Protein AF-A0A0F2JFD7-F1 (afdb_monomer_lite)

Radius of gyration: 34.68 Å; chains: 1; bounding box: 66×42×93 Å

pLDDT: mean 86.53, std 11.37, range [48.75, 97.62]

Structure (mmCIF, N/CA/C/O backbone):
data_AF-A0A0F2JFD7-F1
#
_entry.id   AF-A0A0F2JFD7-F1
#
loop_
_atom_site.group_PDB
_atom_site.id
_atom_site.type_symbol
_atom_site.label_atom_id
_atom_site.label_alt_id
_atom_site.label_comp_id
_atom_site.label_asym_id
_atom_site.label_entity_id
_atom_site.label_seq_id
_atom_site.pdbx_PDB_ins_code
_atom_site.Cartn_x
_atom_site.Cartn_y
_atom_site.Cartn_z
_atom_site.occupancy
_atom_site.B_iso_or_equiv
_atom_site.auth_seq_id
_atom_site.auth_comp_id
_atom_site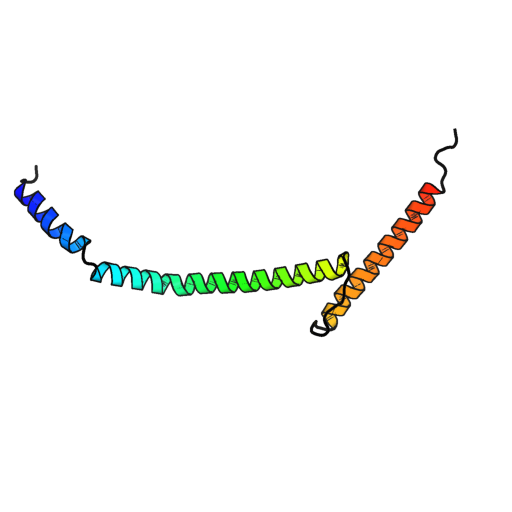.auth_asym_id
_atom_site.auth_atom_id
_atom_site.pdbx_PDB_model_num
ATOM 1 N N . MET A 1 1 ? 47.487 25.160 -35.214 1.00 65.81 1 MET A N 1
ATOM 2 C CA . MET A 1 1 ? 46.086 25.602 -35.404 1.00 65.81 1 MET A CA 1
ATOM 3 C C . MET A 1 1 ? 45.513 24.693 -36.479 1.00 65.81 1 MET A C 1
ATOM 5 O O . MET A 1 1 ? 46.191 24.541 -37.487 1.00 65.81 1 MET A O 1
ATOM 9 N N . ALA A 1 2 ? 44.401 23.990 -36.250 1.00 71.38 2 ALA A N 1
ATOM 10 C CA . ALA A 1 2 ? 43.849 23.109 -37.285 1.00 71.38 2 ALA A CA 1
ATOM 11 C C . ALA A 1 2 ? 43.379 23.953 -38.484 1.00 71.38 2 ALA A C 1
ATOM 13 O O . ALA A 1 2 ? 42.724 24.974 -38.279 1.00 71.38 2 ALA A O 1
ATOM 14 N N . ASP A 1 3 ? 43.742 23.548 -39.704 1.00 87.75 3 ASP A N 1
ATOM 15 C CA . ASP A 1 3 ? 43.312 24.205 -40.945 1.00 87.75 3 ASP A CA 1
ATOM 16 C C . ASP A 1 3 ? 41.769 24.266 -40.992 1.00 87.75 3 ASP A C 1
ATOM 18 O O . ASP A 1 3 ? 41.124 23.240 -40.737 1.00 87.75 3 ASP A O 1
ATOM 22 N N . PRO A 1 4 ? 41.160 25.429 -41.304 1.00 80.62 4 PRO A N 1
ATOM 23 C CA . PRO A 1 4 ? 39.725 25.565 -41.549 1.00 80.62 4 PRO A CA 1
ATOM 24 C C . PRO A 1 4 ? 39.109 24.443 -42.401 1.00 80.62 4 PRO A C 1
ATOM 26 O O . PRO A 1 4 ? 37.992 24.009 -42.115 1.00 80.62 4 PRO A O 1
ATOM 29 N N . ALA A 1 5 ? 39.835 23.915 -43.392 1.00 84.81 5 ALA A N 1
ATOM 30 C CA . ALA A 1 5 ? 39.376 22.789 -44.208 1.00 84.81 5 ALA A CA 1
ATOM 31 C C . ALA A 1 5 ? 39.267 21.478 -43.408 1.00 84.81 5 ALA A C 1
ATOM 33 O O . ALA A 1 5 ? 38.313 20.717 -43.577 1.00 84.81 5 ALA A O 1
ATOM 34 N N . THR A 1 6 ? 40.200 21.239 -42.483 1.00 79.88 6 THR A N 1
ATOM 35 C CA . THR A 1 6 ? 40.182 20.077 -41.580 1.00 79.88 6 THR A CA 1
ATOM 36 C C . THR A 1 6 ? 39.026 20.175 -40.585 1.00 79.88 6 THR A C 1
ATOM 38 O O . THR A 1 6 ? 38.303 19.202 -40.375 1.00 79.88 6 THR A O 1
ATOM 41 N N . LEU A 1 7 ? 38.794 21.361 -40.015 1.00 79.75 7 LEU A N 1
ATOM 42 C CA . LEU A 1 7 ? 37.661 21.600 -39.115 1.00 79.75 7 LEU A CA 1
ATOM 43 C C . LEU A 1 7 ? 36.315 21.425 -39.835 1.00 79.75 7 LEU A C 1
ATOM 45 O O . LEU A 1 7 ? 35.401 20.802 -39.291 1.00 79.75 7 LEU A O 1
ATOM 49 N N . ALA A 1 8 ? 36.207 21.903 -41.077 1.00 80.56 8 ALA A N 1
ATOM 50 C CA . ALA A 1 8 ? 35.012 21.732 -41.898 1.00 80.56 8 ALA A CA 1
ATOM 51 C C . ALA A 1 8 ? 34.752 20.260 -42.260 1.00 80.56 8 ALA A C 1
ATOM 53 O O . ALA A 1 8 ? 33.601 19.819 -42.247 1.00 80.56 8 ALA A O 1
ATOM 54 N N . LEU A 1 9 ? 35.801 19.478 -42.538 1.00 81.19 9 LEU A N 1
ATOM 55 C CA . LEU A 1 9 ? 35.680 18.051 -42.843 1.00 81.19 9 LEU A CA 1
ATOM 56 C C . LEU A 1 9 ? 35.204 17.247 -41.623 1.00 81.19 9 LEU A C 1
ATOM 58 O O . LEU A 1 9 ? 34.296 16.424 -41.748 1.00 81.19 9 LEU A O 1
ATOM 62 N N . ILE A 1 10 ? 35.764 17.529 -40.442 1.00 76.62 10 ILE A N 1
ATOM 63 C CA . ILE A 1 10 ? 35.363 16.889 -39.180 1.00 76.62 10 ILE A CA 1
ATOM 64 C C . ILE A 1 10 ? 33.905 17.226 -38.853 1.00 76.62 10 ILE A C 1
ATOM 66 O O . ILE A 1 10 ? 33.118 16.325 -38.570 1.00 76.62 10 ILE A O 1
ATOM 70 N N . ALA A 1 11 ? 33.513 18.499 -38.956 1.00 73.69 11 ALA A N 1
ATOM 71 C CA . ALA A 1 11 ? 32.133 18.916 -38.723 1.00 73.69 11 ALA A CA 1
ATOM 72 C C . ALA A 1 11 ? 31.161 18.238 -39.705 1.00 73.69 11 ALA A C 1
ATOM 74 O O . ALA A 1 11 ? 30.129 17.705 -39.297 1.00 73.69 11 ALA A O 1
ATOM 75 N N . ARG A 1 12 ? 31.507 18.182 -40.996 1.00 72.56 12 ARG A N 1
ATOM 76 C CA . ARG A 1 12 ? 30.662 17.573 -42.033 1.00 72.56 12 ARG A CA 1
ATOM 77 C C . ARG A 1 12 ? 30.521 16.058 -41.886 1.00 72.56 12 ARG A C 1
ATOM 79 O O . ARG A 1 12 ? 29.494 15.526 -42.293 1.00 72.56 12 ARG A O 1
ATOM 86 N N . ALA A 1 13 ? 31.506 15.376 -41.303 1.00 70.00 13 ALA A N 1
ATOM 87 C CA . ALA A 1 13 ? 31.421 13.954 -40.974 1.00 70.00 13 ALA A CA 1
ATOM 88 C C . ALA A 1 13 ? 30.654 13.696 -39.661 1.00 70.00 13 ALA A C 1
ATOM 90 O O . ALA A 1 13 ? 29.904 12.725 -39.562 1.00 70.00 13 ALA A O 1
ATOM 91 N N . ALA A 1 14 ? 30.788 14.583 -38.672 1.00 64.50 14 ALA A N 1
ATOM 92 C CA . ALA A 1 14 ? 30.134 14.457 -37.369 1.00 64.50 14 ALA A CA 1
ATOM 93 C C . ALA A 1 14 ? 28.618 14.712 -37.420 1.00 64.50 14 ALA A C 1
ATOM 95 O O . ALA A 1 14 ? 27.858 14.038 -36.727 1.00 64.50 14 ALA A O 1
ATOM 96 N N . ILE A 1 15 ? 28.156 15.647 -38.256 1.00 65.81 15 ILE A N 1
ATOM 97 C CA . ILE A 1 15 ? 26.730 15.987 -38.391 1.00 65.81 15 ILE A CA 1
AT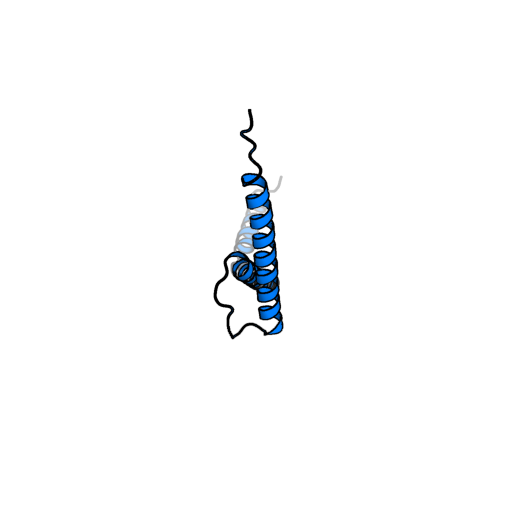OM 98 C C . ILE A 1 15 ? 25.868 14.781 -38.823 1.00 65.81 15 ILE A C 1
ATOM 100 O O . ILE A 1 15 ? 24.908 14.477 -38.110 1.00 65.81 15 ILE A O 1
ATOM 104 N N . PRO A 1 16 ? 26.165 14.055 -39.921 1.00 64.56 16 PRO A N 1
ATOM 105 C CA . PRO A 1 16 ? 25.379 12.890 -40.330 1.00 64.56 16 PRO A CA 1
ATOM 106 C C . PRO A 1 16 ? 25.512 11.710 -39.357 1.00 64.56 16 PRO A C 1
ATOM 108 O O . PRO A 1 16 ? 24.538 10.991 -39.154 1.00 64.56 16 PRO A O 1
ATOM 111 N N . ALA A 1 17 ? 26.665 11.544 -38.698 1.00 61.19 17 ALA A N 1
ATOM 112 C CA . ALA A 1 17 ? 26.847 10.525 -37.661 1.00 61.19 17 ALA A CA 1
ATOM 113 C C . ALA A 1 17 ? 26.006 10.814 -36.400 1.00 61.19 17 ALA A C 1
ATOM 115 O O . ALA A 1 17 ? 25.442 9.898 -35.807 1.00 61.19 17 ALA A O 1
ATOM 116 N N . GLY A 1 18 ? 25.870 12.087 -36.012 1.00 63.91 18 GLY A N 1
ATOM 117 C CA . GLY A 1 18 ? 25.064 12.510 -34.862 1.00 63.91 18 GLY A CA 1
ATOM 118 C C . GLY A 1 18 ? 23.557 12.597 -35.130 1.00 63.91 18 GLY A C 1
ATOM 119 O O . GLY A 1 18 ? 22.769 12.575 -34.184 1.00 63.91 18 GLY A O 1
ATOM 120 N N . THR A 1 19 ? 23.138 12.673 -36.399 1.00 66.69 19 THR A N 1
ATOM 121 C CA . THR A 1 19 ? 21.722 12.793 -36.806 1.00 66.69 19 THR A CA 1
ATOM 122 C C . THR A 1 19 ? 21.126 11.512 -37.384 1.00 66.69 19 THR A C 1
ATOM 124 O O . THR A 1 19 ? 19.959 11.524 -37.793 1.00 66.69 19 THR A O 1
ATOM 127 N N . ASP A 1 20 ? 21.860 10.393 -37.380 1.00 77.50 20 ASP A N 1
ATOM 128 C CA . ASP A 1 20 ? 21.307 9.117 -37.824 1.00 77.50 20 ASP A CA 1
ATOM 129 C C . ASP A 1 20 ? 20.195 8.643 -36.875 1.00 77.50 20 ASP A C 1
ATOM 131 O O . ASP A 1 20 ? 20.405 8.045 -35.814 1.00 77.50 20 ASP A O 1
ATOM 135 N N . LYS A 1 21 ? 18.960 8.905 -37.304 1.00 78.50 21 LYS A N 1
ATOM 136 C CA . LYS A 1 21 ? 17.731 8.538 -36.600 1.00 78.50 21 LYS A CA 1
ATOM 137 C C . LYS A 1 21 ? 17.635 7.032 -36.374 1.00 78.50 21 LYS A C 1
ATOM 139 O O . LYS A 1 21 ? 16.956 6.615 -35.438 1.00 78.50 21 LYS A O 1
ATOM 144 N N . ARG A 1 22 ? 18.265 6.206 -37.218 1.00 81.75 22 ARG A N 1
ATOM 145 C CA . ARG A 1 22 ? 18.255 4.748 -37.058 1.00 81.75 22 ARG A CA 1
ATOM 146 C C . ARG A 1 22 ? 19.092 4.337 -35.853 1.00 81.75 22 ARG A C 1
ATOM 148 O O . ARG A 1 22 ? 18.610 3.558 -35.035 1.00 81.75 22 ARG A O 1
ATOM 155 N N . THR A 1 23 ? 20.276 4.919 -35.703 1.00 82.75 23 THR A N 1
ATOM 156 C CA . THR A 1 23 ? 21.157 4.685 -34.553 1.00 82.75 23 THR A CA 1
ATOM 157 C C . THR A 1 23 ? 20.492 5.117 -33.24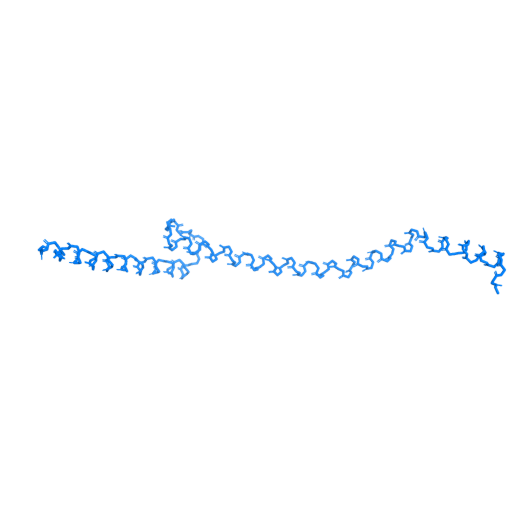2 1.00 82.75 23 THR A C 1
ATOM 159 O O . THR A 1 23 ? 20.396 4.320 -32.310 1.00 82.75 23 THR A O 1
ATOM 162 N N . TRP A 1 24 ? 19.903 6.315 -33.190 1.00 86.44 24 TRP A N 1
ATOM 163 C CA . TRP A 1 24 ? 19.176 6.783 -32.000 1.00 86.44 24 TRP A CA 1
ATOM 164 C C . TRP A 1 24 ? 17.954 5.932 -31.642 1.00 86.44 24 TRP A C 1
ATOM 166 O O . TRP A 1 24 ? 17.696 5.700 -30.463 1.00 86.44 24 TRP A O 1
ATOM 176 N N . LYS A 1 25 ? 17.219 5.420 -32.637 1.00 89.62 25 LYS A N 1
ATOM 177 C CA . LYS A 1 25 ? 16.105 4.488 -32.397 1.00 89.62 25 LYS A CA 1
ATOM 178 C C . LYS A 1 25 ? 16.577 3.182 -31.767 1.00 89.62 25 LYS A C 1
ATOM 180 O O . LYS A 1 25 ? 15.922 2.697 -30.852 1.00 89.62 25 LYS A O 1
ATOM 185 N N . VAL A 1 26 ? 17.695 2.624 -32.234 1.00 92.19 26 VAL A N 1
ATOM 186 C CA . VAL A 1 26 ? 18.264 1.392 -31.664 1.00 92.19 26 VAL A CA 1
ATOM 187 C C . VAL A 1 26 ? 18.717 1.631 -30.224 1.00 92.19 26 VAL A C 1
ATOM 189 O O . VAL A 1 26 ? 18.359 0.856 -29.345 1.00 92.19 26 VAL A O 1
ATOM 192 N N . ILE A 1 27 ? 19.422 2.734 -29.959 1.00 92.06 27 ILE A N 1
ATOM 193 C CA . ILE A 1 27 ? 19.850 3.102 -28.601 1.00 92.06 27 ILE A CA 1
ATOM 194 C C . ILE A 1 27 ? 18.635 3.283 -27.681 1.00 92.06 27 ILE A C 1
ATOM 196 O O . ILE A 1 27 ? 18.588 2.702 -26.599 1.00 92.06 27 ILE A O 1
ATOM 200 N N . GLY A 1 28 ? 17.621 4.031 -28.125 1.00 92.44 28 GLY A N 1
ATOM 201 C CA . GLY A 1 28 ? 16.383 4.224 -27.372 1.00 92.44 28 GLY A CA 1
ATOM 202 C C . GLY A 1 28 ? 15.647 2.912 -27.099 1.00 92.44 28 GLY A C 1
ATOM 203 O O . GLY A 1 28 ? 15.172 2.705 -25.986 1.00 92.44 28 GLY A O 1
ATOM 204 N N . ALA A 1 29 ? 15.607 1.997 -28.071 1.00 94.69 29 ALA A N 1
ATOM 205 C CA . ALA A 1 29 ? 15.005 0.677 -27.900 1.00 94.69 29 ALA A CA 1
ATOM 206 C C . ALA A 1 29 ? 15.765 -0.182 -26.877 1.00 94.69 29 ALA A C 1
ATOM 208 O O . ALA A 1 29 ? 15.129 -0.844 -26.063 1.00 94.69 29 ALA A O 1
ATOM 209 N N . ILE A 1 30 ? 17.101 -0.139 -26.869 1.00 95.69 30 ILE A N 1
ATOM 210 C CA . ILE A 1 30 ? 17.925 -0.847 -25.875 1.00 95.69 30 ILE A CA 1
ATOM 211 C C . ILE A 1 30 ? 17.679 -0.279 -24.472 1.00 95.69 30 ILE A C 1
ATOM 213 O O . ILE A 1 30 ? 17.441 -1.039 -23.535 1.00 95.69 30 ILE A O 1
ATOM 217 N N . ILE A 1 31 ? 17.681 1.051 -24.330 1.00 96.00 31 ILE A N 1
ATOM 218 C CA . ILE A 1 31 ? 17.391 1.719 -23.054 1.00 96.00 31 ILE A CA 1
ATOM 219 C C . ILE A 1 31 ? 15.986 1.351 -22.571 1.00 96.00 31 ILE A C 1
ATOM 221 O O . ILE A 1 31 ? 15.815 0.973 -21.416 1.00 96.00 31 ILE A O 1
ATOM 225 N N . ALA A 1 32 ? 14.985 1.409 -23.452 1.00 95.69 32 ALA A N 1
ATOM 226 C CA . ALA A 1 32 ? 13.619 1.030 -23.119 1.00 95.69 32 ALA A CA 1
ATOM 227 C C . ALA A 1 32 ? 13.529 -0.447 -22.712 1.00 95.69 32 ALA A C 1
ATOM 229 O O . ALA A 1 32 ? 12.900 -0.750 -21.704 1.00 95.69 32 ALA A O 1
ATOM 230 N N . ALA A 1 33 ? 14.189 -1.357 -23.430 1.00 96.06 33 ALA A N 1
ATOM 231 C CA . ALA A 1 33 ? 14.199 -2.781 -23.103 1.00 96.06 33 ALA A CA 1
ATOM 232 C C . ALA A 1 33 ? 14.826 -3.066 -21.729 1.00 96.06 33 ALA A C 1
ATOM 234 O O . ALA A 1 33 ? 14.358 -3.957 -21.026 1.00 96.06 33 ALA A O 1
ATOM 235 N N . LEU A 1 34 ? 15.837 -2.289 -21.322 1.00 95.88 34 LEU A N 1
ATOM 236 C CA . LEU A 1 34 ? 16.461 -2.406 -20.004 1.00 95.88 34 LEU A CA 1
ATOM 237 C C . LEU A 1 34 ? 15.613 -1.768 -18.894 1.00 95.88 34 LEU A C 1
ATOM 239 O O . LEU A 1 34 ? 15.471 -2.344 -17.818 1.00 95.88 34 LEU A O 1
ATOM 243 N N . LEU A 1 35 ? 15.035 -0.590 -19.143 1.00 97.25 35 LEU A N 1
ATOM 244 C CA . LEU A 1 35 ? 14.251 0.144 -18.145 1.00 97.25 35 LEU A CA 1
ATOM 245 C C . LEU A 1 35 ? 12.853 -0.440 -17.933 1.00 97.25 35 LEU A C 1
ATOM 247 O O . LEU A 1 35 ? 12.351 -0.401 -16.815 1.00 97.25 35 LEU A O 1
ATOM 251 N N . THR A 1 36 ? 12.229 -1.001 -18.970 1.00 97.00 36 THR A N 1
ATOM 252 C CA . THR A 1 36 ? 10.873 -1.570 -18.891 1.00 97.00 36 THR A CA 1
ATOM 253 C C . THR A 1 36 ? 10.721 -2.594 -17.759 1.00 97.00 36 THR A C 1
ATOM 255 O O . THR A 1 36 ? 9.840 -2.393 -16.923 1.00 97.00 36 THR A O 1
ATOM 258 N N . PRO A 1 37 ? 11.550 -3.654 -17.643 1.00 97.06 37 PRO A N 1
ATOM 259 C CA . PRO A 1 37 ? 11.412 -4.615 -16.548 1.00 97.06 37 PRO A CA 1
ATOM 260 C C . PRO A 1 37 ? 11.667 -3.989 -15.170 1.00 97.06 37 PRO A C 1
ATOM 262 O O . PRO A 1 37 ? 11.002 -4.362 -14.207 1.00 97.06 37 PRO A O 1
ATOM 265 N N . VAL A 1 38 ? 12.572 -3.009 -15.068 1.00 97.06 38 VAL A N 1
ATOM 266 C CA . VAL A 1 38 ? 12.853 -2.299 -13.808 1.00 97.06 38 VAL A CA 1
ATOM 267 C C . VAL A 1 38 ? 11.639 -1.486 -13.364 1.00 97.06 38 VAL A C 1
ATOM 269 O O . VAL A 1 38 ? 11.210 -1.587 -12.216 1.00 97.06 38 VAL A O 1
ATOM 272 N N . ILE A 1 39 ? 11.041 -0.720 -14.277 1.00 97.38 39 ILE A N 1
ATOM 273 C CA . ILE A 1 39 ? 9.842 0.075 -13.993 1.00 97.38 39 ILE A CA 1
ATOM 274 C C . ILE A 1 39 ? 8.679 -0.845 -13.615 1.00 97.38 39 ILE A C 1
ATOM 276 O O . ILE A 1 39 ? 8.005 -0.587 -12.621 1.00 97.38 39 ILE A O 1
ATOM 280 N N . LEU A 1 40 ? 8.468 -1.943 -14.349 1.00 97.62 40 LEU A N 1
ATOM 281 C CA . LEU A 1 40 ? 7.423 -2.917 -14.025 1.00 97.62 40 LEU A CA 1
ATOM 282 C C . LEU A 1 40 ? 7.626 -3.536 -12.639 1.00 97.62 40 LEU A C 1
ATOM 284 O O . LEU A 1 40 ? 6.668 -3.628 -11.875 1.00 97.62 40 LEU A O 1
ATOM 288 N N . MET A 1 41 ? 8.859 -3.904 -12.282 1.00 97.50 41 MET A N 1
ATOM 289 C CA . MET A 1 41 ? 9.175 -4.417 -10.948 1.00 97.50 41 MET A CA 1
ATOM 290 C C . MET A 1 41 ? 8.815 -3.400 -9.857 1.00 97.50 41 MET A C 1
ATOM 292 O O . MET A 1 41 ? 8.161 -3.759 -8.878 1.00 97.50 41 MET A O 1
ATOM 296 N N . VAL A 1 42 ? 9.176 -2.127 -10.042 1.00 97.56 42 VAL A N 1
ATOM 297 C CA . VAL A 1 42 ? 8.820 -1.054 -9.101 1.00 97.56 42 VAL A CA 1
ATOM 298 C C . VAL A 1 42 ? 7.304 -0.896 -8.993 1.00 97.56 42 VAL A C 1
ATOM 300 O O . VAL A 1 42 ? 6.781 -0.843 -7.883 1.00 97.56 42 VAL A O 1
ATOM 303 N N . VAL A 1 43 ? 6.582 -0.871 -10.116 1.00 97.62 43 VAL A N 1
ATOM 304 C CA . VAL A 1 43 ? 5.115 -0.753 -10.127 1.00 97.62 43 VAL A CA 1
ATOM 305 C C . VAL A 1 43 ? 4.461 -1.909 -9.372 1.00 97.62 43 VAL A C 1
ATOM 307 O O . VAL A 1 43 ? 3.550 -1.674 -8.579 1.00 97.62 43 VAL A O 1
ATOM 310 N N . VAL A 1 44 ? 4.937 -3.143 -9.559 1.00 97.19 44 VAL A N 1
ATOM 311 C CA . VAL A 1 44 ? 4.429 -4.315 -8.831 1.00 97.19 44 VAL A CA 1
ATOM 312 C C . VAL A 1 44 ? 4.659 -4.163 -7.329 1.00 97.19 44 VAL A C 1
ATOM 314 O O . VAL A 1 44 ? 3.717 -4.322 -6.554 1.00 97.19 44 VAL A O 1
ATOM 317 N N . ILE A 1 45 ? 5.871 -3.795 -6.908 1.00 96.12 45 ILE A N 1
ATOM 318 C CA . ILE A 1 45 ? 6.194 -3.596 -5.487 1.00 96.12 45 ILE A CA 1
ATOM 319 C C . ILE A 1 45 ? 5.303 -2.505 -4.879 1.00 96.12 45 ILE A C 1
ATOM 321 O O . ILE A 1 45 ? 4.700 -2.716 -3.827 1.00 96.12 45 ILE A O 1
ATOM 325 N N . MET A 1 46 ? 5.160 -1.365 -5.560 1.00 95.38 46 MET A N 1
ATOM 326 C CA . MET A 1 46 ? 4.304 -0.267 -5.102 1.00 95.38 46 MET A CA 1
ATOM 327 C C . MET A 1 46 ? 2.830 -0.674 -5.036 1.00 95.38 46 MET A C 1
ATOM 329 O O . MET A 1 46 ? 2.137 -0.288 -4.099 1.00 95.38 46 MET A O 1
ATOM 333 N N . SER A 1 47 ? 2.359 -1.497 -5.974 1.00 92.56 47 SER A N 1
ATOM 334 C CA . SER A 1 47 ? 0.985 -2.012 -5.970 1.00 92.56 47 SER A CA 1
ATOM 335 C C . SER A 1 47 ? 0.728 -2.928 -4.773 1.00 92.56 47 SER A C 1
ATOM 337 O O . SER A 1 47 ? -0.299 -2.794 -4.111 1.00 92.56 47 SER A O 1
ATOM 339 N N . LEU A 1 48 ? 1.673 -3.815 -4.442 1.00 92.81 48 LEU A N 1
ATOM 340 C CA . LEU A 1 48 ? 1.570 -4.701 -3.275 1.00 92.81 48 LEU A CA 1
ATOM 341 C C . LEU A 1 48 ? 1.584 -3.914 -1.957 1.00 92.81 48 LEU A C 1
ATOM 343 O O . LEU A 1 48 ? 0.750 -4.151 -1.078 1.00 92.81 48 LEU A O 1
ATOM 347 N N . LEU A 1 49 ? 2.496 -2.945 -1.833 1.00 92.31 49 LEU A N 1
ATOM 348 C CA . LEU A 1 49 ? 2.575 -2.051 -0.675 1.00 92.31 49 LEU A CA 1
ATOM 349 C C . LEU A 1 49 ? 1.290 -1.226 -0.524 1.00 92.31 49 LEU A C 1
ATOM 351 O O . LEU A 1 49 ? 0.744 -1.133 0.573 1.00 92.31 49 LEU A O 1
ATOM 355 N N . SER A 1 50 ? 0.777 -0.672 -1.625 1.00 91.31 50 SER A N 1
ATOM 356 C CA . SER A 1 50 ? -0.448 0.130 -1.640 1.00 91.31 50 SER A CA 1
ATOM 357 C C . SER A 1 50 ? -1.679 -0.693 -1.263 1.00 91.31 50 SER A C 1
ATOM 359 O O . SER A 1 50 ? -2.457 -0.258 -0.415 1.00 91.31 50 SER A O 1
ATOM 361 N N . ALA A 1 51 ? -1.827 -1.903 -1.810 1.00 87.12 51 ALA A N 1
ATOM 362 C CA . ALA A 1 51 ? -2.915 -2.808 -1.447 1.00 87.12 51 ALA A CA 1
ATOM 363 C C . ALA A 1 51 ? -2.883 -3.134 0.054 1.00 87.12 51 ALA A C 1
ATOM 365 O O . ALA A 1 51 ? -3.899 -3.005 0.738 1.00 87.12 51 ALA A O 1
ATOM 366 N N . THR A 1 52 ? -1.702 -3.450 0.590 1.00 85.25 52 THR A N 1
ATOM 367 C CA . THR A 1 52 ? -1.523 -3.740 2.021 1.00 85.25 52 THR A CA 1
ATOM 368 C C . THR A 1 52 ? -1.855 -2.526 2.893 1.00 85.25 52 THR A C 1
ATOM 370 O O . THR A 1 52 ? -2.579 -2.654 3.880 1.00 85.25 52 THR A O 1
ATOM 373 N N . ALA A 1 53 ? -1.399 -1.330 2.507 1.00 87.38 53 ALA A N 1
ATOM 374 C CA . ALA A 1 53 ? -1.727 -0.090 3.208 1.00 87.38 53 ALA A CA 1
ATOM 375 C C . ALA A 1 53 ? -3.233 0.210 3.169 1.00 87.38 53 ALA A C 1
ATOM 377 O O . ALA A 1 53 ? -3.814 0.575 4.188 1.00 87.38 53 ALA A O 1
ATOM 378 N N . SER A 1 54 ? -3.886 0.010 2.020 1.00 88.12 54 SER A N 1
ATOM 379 C CA . SER A 1 54 ? -5.330 0.221 1.875 1.00 88.12 54 SER A CA 1
ATOM 380 C C . SER A 1 54 ? -6.141 -0.736 2.750 1.00 88.12 54 SER A C 1
ATOM 382 O O . SER A 1 54 ? -7.087 -0.309 3.409 1.00 88.12 54 SER A O 1
ATOM 384 N N . HIS A 1 55 ? -5.723 -2.002 2.832 1.00 87.00 55 HIS A N 1
ATOM 385 C CA . HIS A 1 55 ? -6.352 -3.002 3.684 1.00 87.00 55 HIS A CA 1
ATOM 386 C C . HIS A 1 55 ? -6.186 -2.658 5.170 1.00 87.00 55 HIS A C 1
ATOM 388 O O . HIS A 1 55 ? -7.155 -2.706 5.925 1.00 87.00 55 HIS A O 1
ATOM 394 N N . ASN A 1 56 ? -4.989 -2.227 5.582 1.00 86.38 56 ASN A N 1
ATOM 395 C CA . ASN A 1 56 ? -4.741 -1.796 6.957 1.00 86.38 56 ASN A CA 1
ATOM 396 C C . ASN A 1 56 ? -5.560 -0.549 7.327 1.00 86.38 56 ASN A C 1
ATOM 398 O O . ASN A 1 56 ? -6.197 -0.510 8.374 1.00 86.38 56 ASN A O 1
ATOM 402 N N . ASN A 1 57 ? -5.609 0.448 6.441 1.00 89.06 57 ASN A N 1
ATOM 403 C CA . ASN A 1 57 ? -6.413 1.650 6.657 1.00 89.06 57 ASN A CA 1
ATOM 404 C C . ASN A 1 57 ? -7.907 1.321 6.758 1.00 89.06 57 ASN A C 1
ATOM 406 O O . ASN A 1 57 ? -8.603 1.895 7.593 1.00 89.06 57 ASN A O 1
ATOM 410 N N . ALA A 1 58 ? -8.401 0.383 5.945 1.00 89.38 58 ALA A N 1
ATOM 411 C CA . ALA A 1 58 ? -9.781 -0.082 6.026 1.00 89.38 58 ALA A CA 1
ATOM 412 C C . ALA A 1 58 ? -10.074 -0.769 7.368 1.00 89.38 58 ALA A C 1
ATOM 414 O O . ALA A 1 58 ? -11.110 -0.495 7.970 1.00 89.38 58 ALA A O 1
ATOM 415 N N . ALA A 1 59 ? -9.160 -1.607 7.862 1.00 90.25 59 ALA A N 1
ATOM 416 C CA . ALA A 1 59 ? -9.302 -2.250 9.165 1.00 90.25 59 ALA A CA 1
ATOM 417 C C . ALA A 1 59 ? -9.289 -1.237 10.315 1.00 90.25 59 ALA A C 1
ATOM 419 O O . ALA A 1 59 ? -10.194 -1.260 11.140 1.00 90.25 59 ALA A O 1
ATOM 420 N N . ILE A 1 60 ? -8.343 -0.290 10.319 1.00 91.00 60 ILE A N 1
ATOM 421 C CA . ILE A 1 60 ? -8.313 0.823 11.282 1.00 91.00 60 ILE A CA 1
ATOM 422 C C . ILE A 1 60 ? -9.643 1.580 11.247 1.00 91.00 60 ILE A C 1
ATOM 424 O O . ILE A 1 60 ? -10.251 1.817 12.287 1.00 91.00 60 ILE A O 1
ATOM 428 N N . ASN A 1 61 ? -10.141 1.919 10.058 1.00 92.50 61 ASN A N 1
ATOM 429 C CA . ASN A 1 61 ? -11.404 2.632 9.931 1.00 92.50 61 ASN A CA 1
ATOM 430 C C . ASN A 1 61 ? -12.589 1.830 10.492 1.00 92.50 61 ASN A C 1
ATOM 432 O O . ASN A 1 61 ? -13.409 2.394 11.210 1.00 92.50 61 ASN A O 1
ATOM 436 N N . LEU A 1 62 ? -12.657 0.526 10.209 1.00 93.38 62 LEU A N 1
ATOM 437 C CA . LEU A 1 62 ? -13.685 -0.365 10.756 1.00 93.38 62 LEU A CA 1
ATOM 438 C C . LEU A 1 62 ? -13.605 -0.484 12.280 1.00 93.38 62 LEU A C 1
ATOM 440 O O . LEU A 1 62 ? -14.641 -0.603 12.935 1.00 93.38 62 LEU A O 1
ATOM 444 N N . THR A 1 63 ? -12.398 -0.450 12.843 1.00 93.06 63 THR A N 1
ATOM 445 C CA . THR A 1 63 ? -12.187 -0.514 14.288 1.00 93.06 63 THR A CA 1
ATOM 446 C C . THR A 1 63 ? -12.607 0.782 14.982 1.00 93.06 63 THR A C 1
ATOM 448 O O . THR A 1 63 ? -13.346 0.730 15.958 1.00 93.06 63 THR A O 1
ATOM 451 N N . PHE A 1 64 ? -12.169 1.945 14.495 1.00 91.12 64 PHE A N 1
ATOM 452 C CA . PHE A 1 64 ? -12.385 3.219 15.198 1.00 91.12 64 PHE A CA 1
ATOM 453 C C . PHE A 1 64 ? -13.700 3.914 14.839 1.00 91.12 64 PHE A C 1
ATOM 455 O O . PHE A 1 64 ? -14.315 4.543 15.692 1.00 91.12 64 PHE A O 1
ATOM 462 N N . HIS A 1 65 ? -14.145 3.808 13.589 1.00 91.69 65 HIS A N 1
ATOM 463 C CA . HIS A 1 65 ? -15.358 4.482 13.111 1.00 91.69 65 HIS A CA 1
ATOM 464 C C . HIS A 1 65 ? -16.529 3.512 12.905 1.00 91.69 65 HIS A C 1
ATOM 466 O O . HIS A 1 65 ? -17.644 3.931 12.591 1.00 91.69 65 HIS A O 1
ATOM 472 N N . GLY A 1 66 ? -16.300 2.210 13.091 1.00 87.69 66 GLY A N 1
ATOM 473 C CA . GLY A 1 66 ? -17.315 1.182 12.926 1.00 87.69 66 GLY A CA 1
ATOM 474 C C . GLY A 1 66 ? -17.671 0.900 11.464 1.00 87.69 66 GLY A C 1
ATOM 475 O O . GLY A 1 66 ? -16.853 1.017 10.557 1.00 87.69 66 GLY A O 1
ATOM 476 N N . GLY A 1 67 ? -18.916 0.476 11.233 1.00 91.12 67 GLY A N 1
ATOM 477 C CA . GLY A 1 67 ? -19.396 0.012 9.929 1.00 91.12 67 GLY A CA 1
ATOM 478 C C . GLY A 1 67 ? -19.503 -1.511 9.819 1.00 91.12 67 GLY A C 1
ATOM 479 O O . GLY A 1 67 ? -19.223 -2.251 10.770 1.00 91.12 67 GLY A O 1
ATOM 480 N N . ALA A 1 68 ? -19.974 -1.965 8.656 1.00 91.00 68 ALA A N 1
ATOM 481 C CA . ALA A 1 68 ? -20.193 -3.376 8.367 1.00 91.00 68 ALA A CA 1
ATOM 482 C C . ALA A 1 68 ? -18.895 -4.047 7.898 1.00 91.00 68 ALA A C 1
ATOM 484 O O . ALA A 1 68 ? -18.277 -3.616 6.925 1.00 91.00 68 ALA A O 1
ATOM 485 N N . ILE A 1 69 ? -18.508 -5.131 8.571 1.00 90.88 69 ILE A N 1
ATOM 486 C CA . ILE A 1 69 ? -17.403 -5.983 8.129 1.00 90.88 69 ILE A CA 1
ATOM 487 C C . ILE A 1 69 ? -17.894 -6.826 6.945 1.00 90.88 69 ILE A C 1
ATOM 489 O O . ILE A 1 69 ? -18.926 -7.490 7.043 1.00 90.88 69 ILE A O 1
ATOM 493 N N . SER A 1 70 ? -17.170 -6.782 5.823 1.00 89.50 70 SER A N 1
ATOM 494 C CA . SER A 1 70 ? -17.534 -7.520 4.607 1.00 89.50 70 SER A CA 1
ATOM 495 C C . SER A 1 70 ? -17.573 -9.032 4.850 1.00 89.50 70 SER A C 1
ATOM 497 O O . SER A 1 70 ? -16.678 -9.581 5.488 1.00 89.50 70 SER A O 1
ATOM 499 N N . SER A 1 71 ? -18.553 -9.726 4.260 1.00 88.38 71 SER A N 1
ATOM 500 C CA . SER A 1 71 ? -18.629 -11.197 4.269 1.00 88.38 71 SER A CA 1
ATOM 501 C C . SER A 1 71 ? -17.506 -11.875 3.476 1.00 88.38 71 SER A C 1
ATOM 503 O O . SER A 1 71 ? -17.308 -13.078 3.603 1.00 88.38 71 SER A O 1
ATOM 505 N N . GLN A 1 72 ? -16.770 -11.115 2.660 1.00 89.94 72 GLN A N 1
ATOM 506 C CA . GLN A 1 72 ? -15.608 -11.602 1.914 1.00 89.94 72 GLN A CA 1
ATOM 507 C C . GLN A 1 72 ? -14.317 -11.561 2.746 1.00 89.94 72 GLN A C 1
ATOM 509 O O . GLN A 1 72 ? -13.292 -12.079 2.308 1.00 89.94 72 GLN A O 1
ATOM 514 N N . MET A 1 73 ? -14.343 -10.923 3.921 1.00 90.56 73 MET A N 1
ATOM 515 C CA . MET A 1 73 ? -13.197 -10.864 4.821 1.00 90.56 73 MET A CA 1
ATOM 516 C C . MET A 1 73 ? -12.966 -12.237 5.476 1.00 90.56 73 MET A C 1
ATOM 518 O O . MET A 1 73 ? -13.937 -12.862 5.909 1.00 90.56 73 MET A O 1
ATOM 522 N N . PRO A 1 74 ? -11.710 -12.710 5.594 1.00 92.38 74 PRO A N 1
ATOM 523 C CA . PRO A 1 74 ? -11.407 -13.929 6.339 1.00 92.38 74 PRO A CA 1
ATOM 524 C C . PRO A 1 74 ? -11.955 -13.862 7.769 1.00 92.38 74 PRO A C 1
ATOM 526 O O . PRO A 1 74 ? -11.814 -12.829 8.425 1.00 92.38 74 PRO A O 1
ATOM 529 N N . ALA A 1 75 ? -12.552 -14.959 8.247 1.00 93.19 75 ALA A N 1
ATOM 530 C CA . ALA A 1 75 ? -13.226 -15.008 9.548 1.00 93.19 75 ALA A CA 1
ATOM 531 C C . ALA A 1 75 ? -12.305 -14.564 10.696 1.00 93.19 75 ALA A C 1
ATOM 533 O O . ALA A 1 75 ? -12.644 -13.626 11.412 1.00 93.19 75 ALA A O 1
ATOM 534 N N . ASP A 1 76 ? -11.098 -15.129 10.769 1.00 92.88 76 ASP A N 1
ATOM 535 C CA . ASP A 1 76 ? -10.108 -14.797 11.801 1.00 92.88 76 ASP A CA 1
ATOM 536 C C . ASP A 1 76 ? -9.740 -13.304 11.807 1.00 92.88 76 ASP A C 1
ATOM 538 O O . ASP A 1 76 ? -9.524 -12.696 12.856 1.00 92.88 76 ASP A O 1
ATOM 542 N N . TYR A 1 77 ? -9.686 -12.682 10.625 1.00 90.94 77 TYR A N 1
ATOM 543 C CA . TYR A 1 77 ? -9.364 -11.262 10.505 1.00 90.94 77 TYR A CA 1
ATOM 544 C C . TYR A 1 77 ? -10.544 -10.370 10.911 1.00 90.94 77 TYR A C 1
ATOM 546 O O . TYR A 1 77 ? -10.357 -9.358 11.589 1.00 90.94 77 TYR A O 1
ATOM 554 N N . ALA A 1 78 ? -11.767 -10.764 10.549 1.00 93.38 78 ALA A N 1
ATOM 555 C CA . ALA A 1 78 ? -12.982 -10.097 11.001 1.00 93.38 78 ALA A CA 1
ATOM 556 C C . ALA A 1 78 ? -13.125 -10.155 12.530 1.00 93.38 78 ALA A C 1
ATOM 558 O O . ALA A 1 78 ? -13.509 -9.159 13.145 1.00 93.38 78 ALA A O 1
ATOM 559 N N . ASP A 1 79 ? -12.781 -11.287 13.143 1.00 95.19 79 ASP A N 1
ATOM 560 C CA . ASP A 1 79 ? -12.812 -11.464 14.596 1.00 95.19 79 ASP A CA 1
ATOM 561 C C . ASP A 1 79 ? -11.783 -10.584 15.306 1.00 95.19 79 ASP A C 1
ATOM 563 O O . ASP A 1 79 ? -12.100 -9.984 16.331 1.00 95.19 79 ASP A O 1
ATOM 567 N N . TYR A 1 80 ? -10.593 -10.398 14.727 1.00 93.25 80 TYR A N 1
ATOM 568 C CA . TYR A 1 80 ? -9.612 -9.452 15.262 1.00 93.25 80 TYR A CA 1
ATOM 569 C C . TYR A 1 80 ? -10.163 -8.018 15.323 1.00 93.25 80 TYR A C 1
ATOM 571 O O . TYR A 1 80 ? -10.029 -7.341 16.343 1.00 93.25 80 TYR A O 1
ATOM 579 N N . ILE A 1 81 ? -10.830 -7.565 14.254 1.00 94.62 81 ILE A N 1
ATOM 580 C CA . ILE A 1 81 ? -11.467 -6.239 14.217 1.00 94.62 81 ILE A CA 1
ATOM 581 C C . ILE A 1 81 ? -12.567 -6.139 15.281 1.00 94.62 81 ILE A C 1
ATOM 583 O O . ILE A 1 81 ? -12.642 -5.128 15.976 1.00 94.62 81 ILE A O 1
ATOM 587 N N . ARG A 1 82 ? -13.409 -7.171 15.435 1.00 95.06 82 ARG A N 1
ATOM 588 C CA . ARG A 1 82 ? -14.468 -7.194 16.461 1.00 95.06 82 ARG A CA 1
ATOM 589 C C . ARG A 1 82 ? -13.892 -7.108 17.872 1.00 95.06 82 ARG A C 1
ATOM 591 O O . ARG A 1 82 ? -14.268 -6.200 18.600 1.00 95.06 82 ARG A O 1
ATOM 598 N N . ASN A 1 83 ? -12.906 -7.940 18.202 1.00 95.75 83 ASN A N 1
ATOM 599 C CA . ASN A 1 83 ? -12.248 -7.909 19.511 1.00 95.75 83 ASN A CA 1
ATOM 600 C C . ASN A 1 83 ? -11.640 -6.536 19.825 1.00 95.75 83 ASN A C 1
ATOM 602 O O . ASN A 1 83 ? -11.697 -6.069 20.962 1.00 95.75 83 ASN A O 1
ATOM 606 N N . MET A 1 84 ? -11.056 -5.878 18.820 1.00 95.25 84 MET A N 1
ATOM 607 C CA . MET A 1 84 ? -10.476 -4.551 19.000 1.00 95.25 84 MET A CA 1
ATOM 608 C C . MET A 1 84 ? -11.554 -3.488 19.263 1.00 95.25 84 MET A C 1
ATOM 610 O O . MET A 1 84 ? -11.358 -2.623 20.114 1.00 95.25 84 MET A O 1
ATOM 614 N N . ARG A 1 85 ? -12.711 -3.584 18.594 1.00 95.06 85 ARG A N 1
ATOM 615 C CA . ARG A 1 85 ? -13.876 -2.724 18.863 1.00 95.06 85 ARG A CA 1
ATOM 616 C C . ARG A 1 85 ? -14.430 -2.940 20.266 1.00 95.06 85 ARG A C 1
ATOM 618 O O . ARG A 1 85 ? -14.699 -1.961 20.954 1.00 95.06 85 ARG A O 1
ATOM 625 N N . ASP A 1 86 ? -14.556 -4.193 20.690 1.00 95.75 86 ASP A N 1
ATOM 626 C CA . ASP A 1 86 ? -15.052 -4.535 22.025 1.00 95.75 86 ASP A CA 1
ATOM 627 C C . ASP A 1 86 ? -14.112 -3.983 23.107 1.00 95.75 86 ASP A C 1
ATOM 629 O O . ASP A 1 86 ? -14.561 -3.318 24.036 1.00 95.75 86 ASP A O 1
ATOM 633 N N . SER A 1 87 ? -12.796 -4.121 22.913 1.00 95.00 87 SER A N 1
ATOM 634 C CA . SER A 1 87 ? -11.784 -3.559 23.821 1.00 95.00 87 SER A CA 1
ATOM 635 C C . SER A 1 87 ? -11.872 -2.031 23.936 1.00 95.00 87 SER A C 1
ATOM 637 O O . SER A 1 87 ? -11.715 -1.477 25.023 1.00 95.00 87 SER A O 1
ATOM 639 N N . PHE A 1 88 ? -12.127 -1.323 22.830 1.00 94.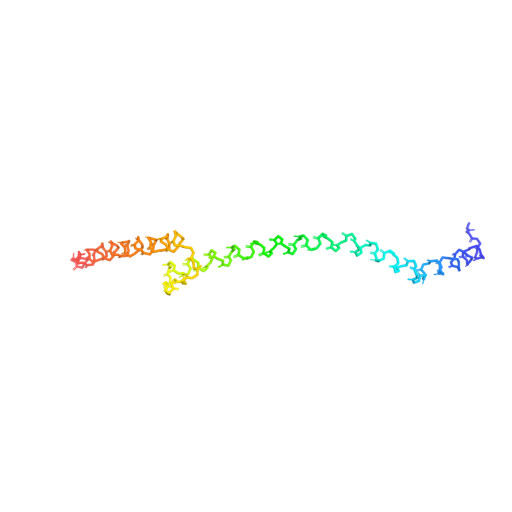56 88 PHE A N 1
ATOM 640 C CA . PHE A 1 88 ? -12.326 0.130 22.870 1.00 94.56 88 PHE A CA 1
ATOM 641 C C . PHE A 1 88 ? -13.650 0.520 23.523 1.00 94.56 88 PHE A C 1
ATOM 643 O O . PHE A 1 88 ? -13.676 1.479 24.285 1.00 94.56 88 PHE A O 1
ATOM 650 N N . SER A 1 89 ? -14.717 -0.252 23.317 1.00 94.19 89 SER A N 1
ATOM 651 C CA . SER A 1 89 ? -15.983 -0.041 24.025 1.00 94.19 89 SER A CA 1
ATOM 652 C C . SER A 1 89 ? -15.832 -0.221 25.540 1.00 94.19 89 SER A C 1
ATOM 654 O O . SER A 1 89 ? -16.433 0.525 26.317 1.00 94.19 89 SER A O 1
ATOM 656 N N . GLU A 1 90 ? -15.039 -1.201 25.976 1.00 96.25 90 GLU A N 1
ATOM 657 C CA . GLU A 1 90 ? -14.701 -1.391 27.390 1.00 96.25 90 GLU A CA 1
ATOM 658 C C . GLU A 1 90 ? -13.891 -0.208 27.935 1.00 96.25 90 GLU A C 1
ATOM 660 O O . GLU A 1 90 ? -14.197 0.302 29.016 1.00 96.25 90 GLU A O 1
ATOM 665 N N . LEU A 1 91 ? -12.903 0.272 27.171 1.00 95.12 91 LEU A N 1
ATOM 666 C CA . LEU A 1 91 ? -12.096 1.439 27.530 1.00 95.12 91 LEU A CA 1
ATOM 667 C C . LEU A 1 91 ? -12.956 2.706 27.668 1.00 95.12 91 LEU A C 1
ATOM 669 O O . LEU A 1 91 ? -12.852 3.400 28.678 1.00 95.12 91 LEU A O 1
ATOM 673 N N . ASP A 1 92 ? -13.832 2.981 26.701 1.00 93.75 92 ASP A N 1
ATOM 674 C CA . ASP A 1 92 ? -14.743 4.132 26.722 1.00 93.75 92 ASP A CA 1
ATOM 675 C C . ASP A 1 92 ? -15.683 4.077 27.930 1.00 93.75 92 ASP A C 1
ATOM 677 O O . ASP A 1 92 ? -15.912 5.087 28.599 1.00 93.75 92 ASP A O 1
ATOM 681 N N . THR A 1 93 ? -16.175 2.882 28.265 1.00 95.56 93 THR A N 1
ATOM 682 C CA . THR A 1 93 ? -17.007 2.669 29.457 1.00 95.56 93 THR A CA 1
ATOM 683 C C . THR A 1 93 ? -16.223 2.966 30.735 1.00 95.56 93 THR A C 1
ATOM 685 O O . THR A 1 93 ? -16.714 3.672 31.617 1.00 95.56 93 THR A O 1
ATOM 688 N N . ALA A 1 94 ? -14.991 2.466 30.844 1.00 95.06 94 ALA A N 1
ATOM 689 C CA . ALA A 1 94 ? -14.138 2.714 32.002 1.00 95.06 94 ALA A CA 1
ATOM 690 C C . ALA A 1 94 ? -13.813 4.209 32.167 1.00 95.06 94 ALA A C 1
ATOM 692 O O . ALA A 1 94 ? -13.897 4.737 33.276 1.00 95.06 94 ALA A O 1
ATOM 693 N N . ILE A 1 95 ? -13.505 4.905 31.068 1.00 93.31 95 ILE A N 1
ATOM 694 C CA . ILE A 1 95 ? -13.257 6.353 31.063 1.00 93.31 95 ILE A CA 1
ATOM 695 C C . ILE A 1 95 ? -14.517 7.119 31.480 1.00 93.31 95 ILE A C 1
ATOM 697 O O . ILE A 1 95 ? -14.432 8.007 32.327 1.00 93.31 95 ILE A O 1
ATOM 701 N N . GLY A 1 96 ? -15.685 6.761 30.938 1.00 94.38 96 GLY A N 1
ATOM 702 C CA . GLY A 1 96 ? -16.961 7.383 31.297 1.00 94.38 96 GLY A CA 1
ATOM 703 C C . GLY A 1 96 ? -17.288 7.244 32.785 1.00 94.38 96 GLY A C 1
ATOM 704 O O . GLY A 1 96 ? -17.716 8.211 33.418 1.00 94.38 96 GLY A O 1
ATOM 705 N N . ASN A 1 97 ? -17.008 6.077 33.370 1.00 92.56 97 ASN A N 1
ATOM 706 C CA . ASN A 1 97 ? -17.189 5.842 34.802 1.00 92.56 97 ASN A CA 1
ATOM 707 C C . ASN A 1 97 ? -16.273 6.740 35.647 1.00 92.56 97 ASN A C 1
ATOM 709 O O . ASN A 1 97 ? -16.755 7.402 36.563 1.00 92.56 97 ASN A O 1
ATOM 713 N N . ILE A 1 98 ? -14.980 6.820 35.306 1.00 91.06 98 ILE A N 1
ATOM 714 C CA . ILE A 1 98 ? -14.013 7.680 36.012 1.00 91.06 98 ILE A CA 1
ATOM 715 C C . ILE A 1 98 ? -14.396 9.160 35.880 1.00 91.06 98 ILE A C 1
ATOM 717 O O . ILE A 1 98 ? -14.340 9.900 36.859 1.00 91.06 98 ILE A O 1
ATOM 721 N N . SER A 1 99 ? -14.804 9.602 34.686 1.00 88.69 99 SER A N 1
ATOM 722 C CA . SER A 1 99 ? -15.231 10.987 34.452 1.00 88.69 99 SER A CA 1
ATOM 723 C C . SER A 1 99 ? -16.458 11.340 35.289 1.00 88.69 99 SER A C 1
ATOM 725 O O . SER A 1 99 ? -16.498 12.400 35.904 1.00 88.69 99 SER A O 1
ATOM 727 N N . THR A 1 100 ? -17.430 10.429 35.366 1.00 86.81 100 THR A N 1
ATOM 728 C CA . THR A 1 100 ? -18.632 10.612 36.191 1.00 86.81 100 THR A CA 1
ATOM 729 C C . THR A 1 100 ? -18.277 10.683 37.676 1.00 86.81 100 THR A C 1
ATOM 731 O O . THR A 1 100 ? -18.801 11.530 38.394 1.00 86.81 100 THR A O 1
ATOM 734 N N . GLU A 1 101 ? -17.365 9.826 38.146 1.00 84.25 101 GLU A N 1
ATOM 735 C CA . GLU A 1 101 ? -16.879 9.851 39.528 1.00 84.25 101 GLU A CA 1
ATOM 736 C C . GLU A 1 101 ? -16.198 11.190 39.852 1.00 84.25 101 GLU A C 1
ATOM 738 O O . GLU A 1 101 ? -16.524 11.814 40.864 1.00 84.25 101 GLU A O 1
ATOM 743 N N . LEU A 1 102 ? -15.341 11.686 38.953 1.00 80.88 102 LEU A N 1
ATOM 744 C CA . LEU A 1 102 ? -14.657 12.974 39.089 1.00 80.88 102 LEU A CA 1
ATOM 745 C C . LEU A 1 102 ? -15.636 14.160 39.116 1.00 80.88 102 LEU A C 1
ATOM 747 O O . LEU A 1 102 ? -15.511 15.032 39.969 1.00 80.88 102 LEU A O 1
ATOM 751 N N . GLU A 1 103 ? -16.613 14.195 38.209 1.00 76.62 103 GLU A N 1
ATOM 752 C CA . GLU A 1 103 ? -17.615 15.269 38.134 1.00 76.62 103 GLU A CA 1
ATOM 753 C C . GLU A 1 103 ? -18.609 15.226 39.306 1.00 76.62 103 GLU A C 1
ATOM 755 O O . GLU A 1 103 ? -19.087 16.268 39.754 1.00 76.62 103 GLU A O 1
ATOM 760 N N . SER A 1 104 ? -18.895 14.035 39.843 1.00 67.00 104 SER A N 1
ATOM 761 C CA . SER A 1 104 ? -19.715 13.866 41.050 1.00 67.00 104 SER A CA 1
ATOM 762 C C . SER A 1 104 ? -18.985 14.276 42.337 1.00 67.00 104 SER A C 1
ATOM 764 O O . SER A 1 104 ? -19.621 14.626 43.335 1.00 67.00 104 SER A O 1
ATOM 766 N N . GLY A 1 105 ? -17.650 14.280 42.310 1.00 63.50 105 GLY A N 1
ATOM 767 C CA . GLY A 1 105 ? -16.790 14.834 43.347 1.00 63.50 105 GLY A CA 1
ATOM 768 C C . GLY A 1 105 ? -16.709 16.354 43.232 1.00 63.50 105 GLY A C 1
ATOM 769 O O . GLY A 1 105 ? -15.742 16.885 42.702 1.00 63.50 105 GLY A O 1
ATOM 770 N N . SER A 1 106 ? -17.733 17.054 43.726 1.00 58.97 106 SER A N 1
ATOM 771 C CA . SER A 1 106 ? -17.813 18.521 43.804 1.00 58.97 106 SER A CA 1
ATOM 772 C C . SER A 1 106 ? -16.464 19.193 44.117 1.00 58.97 106 SER A C 1
ATOM 774 O O . SER A 1 106 ? -16.009 19.176 45.260 1.00 58.97 106 SER A O 1
ATOM 776 N N . LEU A 1 107 ? -15.871 19.857 43.119 1.00 60.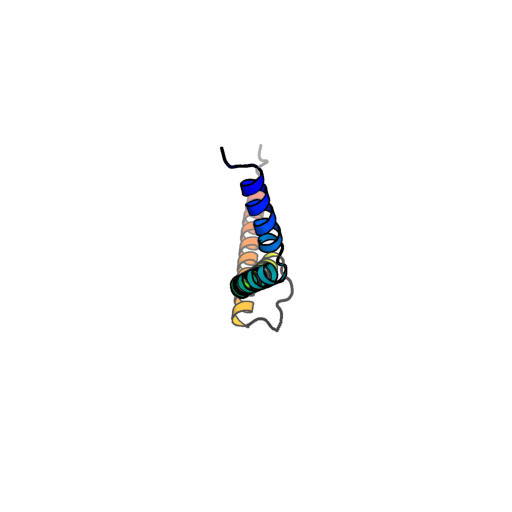44 107 LEU A N 1
ATOM 777 C CA . LEU A 1 107 ? -14.763 20.804 43.308 1.00 60.44 107 LEU A CA 1
ATOM 778 C C . LEU A 1 107 ? -15.252 22.205 43.729 1.00 60.44 107 LEU A C 1
ATOM 780 O O . LEU A 1 107 ? -14.429 23.074 43.997 1.00 60.44 107 LEU A O 1
ATOM 784 N N . ASP A 1 108 ? -16.571 22.421 43.817 1.00 59.41 108 ASP A N 1
ATOM 785 C CA . ASP A 1 108 ? -17.202 23.690 44.214 1.00 59.41 108 ASP A CA 1
ATOM 786 C C . ASP A 1 108 ? -17.669 23.664 45.680 1.00 59.41 108 ASP A C 1
ATOM 788 O O . ASP A 1 108 ? -18.814 23.955 46.023 1.00 59.41 108 ASP A O 1
ATOM 792 N N . SER A 1 109 ? -16.776 23.240 46.574 1.00 55.56 109 SER A N 1
ATOM 793 C CA . SER A 1 109 ?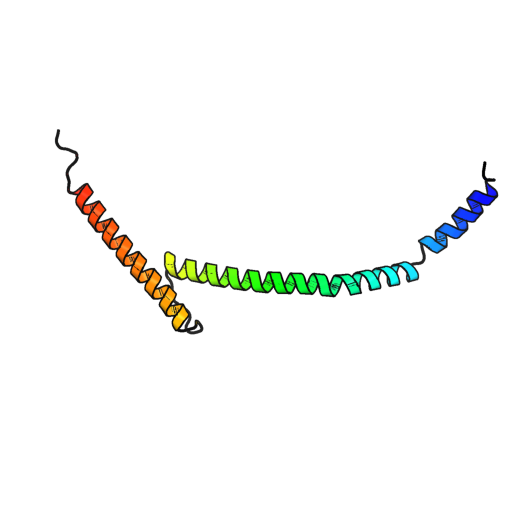 -16.934 23.481 48.006 1.00 55.56 109 SER A CA 1
ATOM 794 C C . SER A 1 109 ? -15.842 24.437 48.480 1.00 55.56 109 SER A C 1
ATOM 796 O O . SER A 1 109 ? -14.845 23.975 49.028 1.00 55.56 109 SER A O 1
ATOM 798 N N . THR A 1 110 ? -16.035 25.734 48.207 1.00 48.75 110 THR A N 1
ATOM 799 C CA . THR A 1 110 ? -15.779 26.932 49.052 1.00 48.75 110 THR A CA 1
ATOM 800 C C . THR A 1 110 ? -15.484 28.157 48.201 1.00 48.75 110 THR A C 1
ATOM 802 O O . THR A 1 110 ? -14.499 28.096 47.431 1.00 48.75 110 THR A O 1
#

Sequence (110 aa):
MADPATLALIARAAIPAGTDKRTWKVIGAIIAALLTPVILMVVVIMSLLSATASHNNAAINLTFHGGAISSQMPADYADYIRNMRDSFSELDTAIGNISTELESGSLDST

Foldseek 3Di:
DDPPVRVVVVVVVVVCVVPPPVVVVVVVVVVCVVVVVVVVVVVVVVVVVVVVVVVVVVLVCCQPVNDDDDPPDDPVSVVVSVVSNVVVVVVVVVVVVVVVVVVVPDPPDD

Secondary structure (DSSP, 8-state):
---HHHHHHHHHHHHHHHH-HHHHHHHHHHHHHHHHHHHHHHHHHHHHHHHHHHHHHHHHHHHHT--PPPTTS-HHHHHHHHHHHHHHHHHHHHHHHHHHHHHHS-S---